Protein AF-A0A7X5X2M8-F1 (afdb_monomer_lite)

pLDDT: mean 87.36, std 6.89, range [58.88, 95.88]

Structure (mmCIF, N/CA/C/O backbone):
data_AF-A0A7X5X2M8-F1
#
_entry.id   AF-A0A7X5X2M8-F1
#
loop_
_atom_site.group_PDB
_atom_site.id
_atom_site.type_symbol
_atom_site.label_atom_id
_atom_site.label_alt_id
_atom_site.label_comp_id
_atom_site.label_asym_id
_atom_site.label_entity_id
_atom_site.label_seq_id
_atom_site.pdbx_PDB_ins_code
_atom_site.Cartn_x
_atom_site.Cartn_y
_atom_site.Cartn_z
_atom_site.occupancy
_atom_site.B_iso_or_equiv
_atom_site.auth_seq_id
_atom_site.auth_comp_id
_atom_site.auth_asym_id
_atom_site.auth_atom_id
_atom_site.pdbx_PDB_model_num
ATOM 1 N N . MET A 1 1 ? -6.379 -15.640 0.762 1.00 63.62 1 MET A N 1
ATOM 2 C CA . MET A 1 1 ? -5.333 -15.744 -0.294 1.00 63.62 1 MET A CA 1
ATOM 3 C C . MET A 1 1 ? -5.156 -14.402 -0.997 1.00 63.62 1 MET A C 1
ATOM 5 O O . MET A 1 1 ? -6.170 -13.789 -1.327 1.00 63.62 1 MET A O 1
ATOM 9 N N . PRO A 1 2 ? -3.911 -13.953 -1.252 1.00 82.12 2 PRO A N 1
ATOM 10 C CA . PRO A 1 2 ? -3.644 -12.681 -1.926 1.00 82.12 2 PRO A CA 1
ATOM 11 C C . PRO A 1 2 ? -4.152 -12.677 -3.376 1.00 82.12 2 PRO A C 1
ATOM 13 O O . PRO A 1 2 ? -3.917 -13.623 -4.124 1.00 82.12 2 PRO A O 1
ATOM 16 N N . ASP A 1 3 ? -4.823 -11.601 -3.786 1.00 85.19 3 ASP A N 1
ATOM 17 C CA . ASP A 1 3 ? -5.524 -11.492 -5.078 1.00 85.19 3 ASP A CA 1
ATOM 18 C C . ASP A 1 3 ? -4.953 -10.400 -6.007 1.00 85.19 3 ASP A C 1
ATOM 20 O O . ASP A 1 3 ? -5.580 -10.004 -6.992 1.00 85.19 3 ASP A O 1
ATOM 24 N N . GLY A 1 4 ? -3.763 -9.890 -5.682 1.00 87.12 4 GLY A N 1
ATOM 25 C CA . GLY A 1 4 ? -3.064 -8.863 -6.458 1.00 87.12 4 GLY A CA 1
ATOM 26 C C . GLY A 1 4 ? -3.522 -7.432 -6.176 1.00 87.12 4 GLY A C 1
ATOM 27 O O . GLY A 1 4 ? -2.990 -6.494 -6.776 1.00 87.12 4 GLY A O 1
ATOM 28 N N . ARG A 1 5 ? -4.480 -7.231 -5.263 1.00 91.38 5 ARG A N 1
ATOM 29 C CA . ARG A 1 5 ? -4.843 -5.904 -4.754 1.00 91.38 5 ARG A CA 1
ATOM 30 C C . ARG A 1 5 ? -3.931 -5.484 -3.603 1.00 91.38 5 ARG A C 1
ATOM 32 O O . ARG A 1 5 ? -3.370 -6.310 -2.891 1.00 91.38 5 ARG A O 1
ATOM 39 N N . ILE A 1 6 ? -3.799 -4.175 -3.427 1.00 92.69 6 ILE A N 1
ATOM 40 C CA . ILE A 1 6 ? -3.025 -3.537 -2.361 1.00 92.69 6 ILE A CA 1
ATOM 41 C C . ILE A 1 6 ? -3.950 -2.801 -1.401 1.00 92.69 6 ILE A C 1
ATOM 43 O O . ILE A 1 6 ? -5.094 -2.489 -1.742 1.00 92.69 6 ILE A O 1
ATOM 47 N N . VAL A 1 7 ? -3.428 -2.486 -0.219 1.00 94.69 7 VAL A N 1
ATOM 48 C CA . VAL A 1 7 ? -4.128 -1.658 0.762 1.00 94.69 7 VAL A CA 1
ATOM 49 C C . VAL A 1 7 ? -3.742 -0.191 0.576 1.00 94.69 7 VAL A C 1
ATOM 51 O O . VAL A 1 7 ? -2.563 0.161 0.560 1.00 94.69 7 VAL A O 1
ATOM 54 N N . VAL A 1 8 ? -4.756 0.658 0.448 1.00 95.69 8 VAL A N 1
ATOM 55 C CA . VAL A 1 8 ? -4.672 2.121 0.466 1.00 95.69 8 VAL A CA 1
ATOM 56 C C . VAL A 1 8 ? -5.424 2.614 1.694 1.00 95.69 8 VAL A C 1
ATOM 58 O O . VAL A 1 8 ? -6.520 2.140 1.987 1.00 95.69 8 VAL A O 1
ATOM 61 N N . LEU A 1 9 ? -4.836 3.559 2.416 1.00 95.69 9 LEU A N 1
ATOM 62 C CA . LEU A 1 9 ? -5.498 4.224 3.527 1.00 95.69 9 LEU A CA 1
ATOM 63 C C . LEU A 1 9 ? -6.304 5.399 2.995 1.00 95.69 9 LEU A C 1
ATOM 65 O O . LEU A 1 9 ? -5.853 6.107 2.092 1.00 95.69 9 LEU A O 1
ATOM 69 N N . ALA A 1 10 ? -7.484 5.591 3.565 1.00 95.12 10 ALA A N 1
ATOM 70 C CA . ALA A 1 10 ? -8.288 6.773 3.352 1.00 95.12 10 ALA A CA 1
ATOM 71 C C . ALA A 1 10 ? -8.633 7.421 4.690 1.00 95.12 10 ALA A C 1
ATOM 73 O O . ALA A 1 10 ? -8.769 6.750 5.720 1.00 95.12 10 ALA A O 1
ATOM 74 N N . ASP A 1 11 ? -8.789 8.738 4.675 1.00 92.25 11 ASP A N 1
ATOM 75 C CA . ASP A 1 11 ? -9.379 9.428 5.809 1.00 92.25 11 ASP A CA 1
ATOM 76 C C . ASP A 1 11 ? -10.835 8.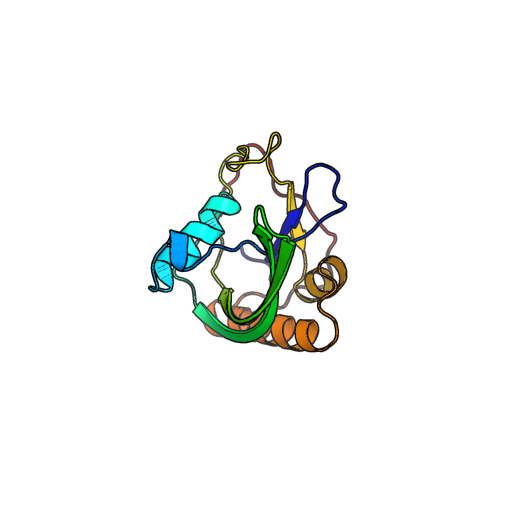969 6.010 1.00 92.25 11 ASP A C 1
ATOM 78 O O . ASP A 1 11 ? -11.445 8.316 5.157 1.00 92.25 11 ASP A O 1
ATOM 82 N N . ALA A 1 12 ? -11.415 9.300 7.159 1.00 88.00 12 ALA A N 1
ATOM 83 C CA . ALA A 1 12 ? -12.760 8.842 7.481 1.00 88.00 12 ALA A CA 1
ATOM 84 C C . ALA A 1 12 ? -13.828 9.372 6.508 1.00 88.00 12 ALA A C 1
ATOM 86 O O . ALA A 1 12 ? -14.843 8.708 6.298 1.00 88.00 12 ALA A O 1
ATOM 87 N N . THR A 1 13 ? -13.586 10.525 5.870 1.00 89.06 13 THR A N 1
ATOM 88 C CA . THR A 1 13 ? -14.491 11.078 4.853 1.00 89.06 13 THR A CA 1
ATOM 89 C C . THR A 1 13 ? -14.320 10.420 3.482 1.00 89.06 13 THR A C 1
ATOM 91 O O . THR A 1 13 ? -15.214 10.516 2.645 1.00 89.06 13 THR A O 1
ATOM 94 N N . GLY A 1 14 ? -13.211 9.709 3.246 1.00 87.81 14 GLY A N 1
ATOM 95 C CA . GLY A 1 14 ? -12.881 9.124 1.948 1.00 87.81 14 GLY A CA 1
ATOM 96 C C . GLY A 1 14 ? -12.508 10.164 0.890 1.00 87.81 14 GLY A C 1
ATOM 97 O O . GLY A 1 14 ? -12.735 9.925 -0.294 1.00 87.81 14 GLY A O 1
ATOM 98 N N . THR A 1 15 ? -11.986 11.319 1.300 1.00 90.06 15 THR A N 1
ATOM 99 C CA . THR A 1 15 ? -11.557 12.400 0.400 1.00 90.06 15 THR A CA 1
ATOM 100 C C . THR A 1 15 ? -10.047 12.442 0.215 1.00 90.06 15 THR A C 1
ATOM 102 O O . THR A 1 15 ? -9.570 12.925 -0.811 1.00 90.06 15 THR A O 1
ATOM 105 N N . GLN A 1 16 ? -9.290 11.916 1.177 1.00 92.62 16 GLN A N 1
ATOM 106 C CA . GLN A 1 16 ? -7.835 11.863 1.127 1.00 92.62 16 GLN A CA 1
ATOM 107 C C . GLN A 1 16 ? -7.360 10.418 1.154 1.00 92.62 16 GLN A C 1
ATOM 109 O O . GLN A 1 16 ? -7.868 9.610 1.928 1.00 92.62 16 GLN A O 1
ATOM 114 N N . PHE A 1 17 ? -6.358 10.113 0.327 1.00 94.50 17 PHE A N 1
ATOM 115 C CA . PHE A 1 17 ? -5.816 8.769 0.157 1.00 94.50 17 PHE A CA 1
ATOM 116 C C . PHE A 1 17 ? -4.295 8.780 0.268 1.00 94.50 17 PHE A C 1
ATOM 118 O O . PHE A 1 17 ? -3.635 9.693 -0.231 1.00 94.50 17 PHE A O 1
ATOM 125 N N . TRP A 1 18 ? -3.722 7.744 0.873 1.00 92.69 18 TRP A N 1
ATOM 126 C CA . TRP A 1 18 ? -2.276 7.525 0.883 1.00 92.69 18 TRP A CA 1
ATOM 127 C C . TRP A 1 18 ? -1.938 6.037 0.969 1.00 92.69 18 TRP A C 1
ATOM 129 O O . TRP A 1 18 ? -2.722 5.208 1.431 1.00 92.69 18 TRP A O 1
ATOM 139 N N . LEU A 1 19 ? -0.737 5.684 0.514 1.00 93.19 19 LEU A N 1
ATOM 140 C CA . LEU A 1 19 ? -0.162 4.380 0.831 1.00 93.19 19 LEU A CA 1
ATOM 141 C C . LEU A 1 19 ? 0.281 4.363 2.299 1.00 93.19 19 LEU A C 1
ATOM 143 O O . LEU A 1 19 ? 0.770 5.395 2.776 1.00 93.19 19 LEU A O 1
ATOM 147 N N . PRO A 1 20 ? 0.182 3.212 2.991 1.00 93.44 20 PRO A N 1
ATOM 148 C CA . PRO A 1 20 ? 0.824 3.034 4.285 1.00 93.44 20 PRO A CA 1
ATOM 149 C C . PRO A 1 20 ? 2.294 3.452 4.213 1.00 93.44 20 PRO A C 1
ATOM 151 O O . PRO A 1 20 ? 3.017 3.065 3.290 1.00 93.44 20 PRO A O 1
ATOM 154 N N . ARG A 1 21 ? 2.727 4.279 5.163 1.00 91.38 21 ARG A N 1
ATOM 155 C CA . ARG A 1 21 ? 4.075 4.846 5.183 1.00 91.38 21 ARG A CA 1
ATOM 156 C C . ARG A 1 21 ? 4.565 5.046 6.609 1.00 91.38 21 ARG A C 1
ATOM 158 O O . ARG A 1 21 ? 3.777 5.267 7.522 1.00 91.38 21 ARG A O 1
ATOM 165 N N . SER A 1 22 ? 5.879 5.061 6.771 1.00 88.88 22 SER A N 1
ATOM 166 C CA . SER A 1 22 ? 6.543 5.565 7.971 1.00 88.88 22 SER A CA 1
ATOM 167 C C . SER A 1 22 ? 7.760 6.397 7.581 1.00 88.88 22 SER A C 1
ATOM 169 O O . SER A 1 22 ? 8.239 6.325 6.444 1.00 88.88 22 SER A O 1
ATOM 171 N N . SER A 1 23 ? 8.243 7.213 8.516 1.00 84.44 23 SER A N 1
ATOM 172 C CA . SER A 1 23 ? 9.502 7.933 8.360 1.00 84.44 23 SER A CA 1
ATOM 173 C C . SER A 1 23 ? 10.656 7.105 8.909 1.00 84.44 23 SER A C 1
ATOM 175 O O . SER A 1 23 ? 10.560 6.544 9.998 1.00 84.44 23 SER A O 1
ATOM 177 N N . VAL A 1 24 ? 11.792 7.121 8.208 1.00 82.38 24 VAL A N 1
ATOM 178 C CA . VAL A 1 24 ? 13.064 6.592 8.733 1.00 82.38 24 VAL A CA 1
ATOM 179 C C . VAL A 1 24 ? 13.525 7.319 9.999 1.00 82.38 24 VAL A C 1
ATOM 181 O O . VAL A 1 24 ? 14.298 6.767 10.773 1.00 82.38 24 VAL A O 1
ATOM 184 N N . GLN A 1 25 ? 13.052 8.549 10.225 1.00 78.50 25 GLN A N 1
ATOM 185 C CA . GLN A 1 25 ? 13.329 9.299 11.453 1.00 78.50 25 GLN A CA 1
ATOM 186 C C . GLN A 1 25 ? 12.611 8.678 12.657 1.00 78.50 25 GLN A C 1
ATOM 188 O O . GLN A 1 25 ? 13.173 8.651 13.747 1.00 78.50 25 GLN A O 1
ATOM 193 N N . ASP A 1 26 ? 11.414 8.127 12.440 1.00 76.69 26 ASP A N 1
ATOM 194 C CA . ASP A 1 26 ? 10.590 7.536 13.497 1.00 76.69 26 ASP A CA 1
ATOM 195 C C . ASP A 1 26 ? 10.969 6.072 13.756 1.00 76.69 26 ASP A C 1
ATOM 197 O O . ASP A 1 26 ? 10.885 5.590 14.883 1.00 76.69 26 ASP A O 1
ATOM 201 N N . THR A 1 27 ? 11.372 5.345 12.706 1.00 75.50 27 THR A N 1
ATOM 202 C CA . THR A 1 27 ? 11.576 3.887 12.759 1.00 75.50 27 THR A CA 1
ATOM 203 C C . THR A 1 27 ? 13.034 3.442 12.677 1.00 75.50 27 THR A C 1
ATOM 205 O O . THR A 1 27 ? 13.303 2.251 12.794 1.00 75.50 27 THR A O 1
ATOM 208 N N . GLY A 1 28 ? 13.977 4.352 12.432 1.00 77.94 28 GLY A N 1
ATOM 209 C CA . GLY A 1 28 ? 15.335 3.996 12.016 1.00 77.94 28 GLY A CA 1
ATOM 210 C C . GLY A 1 28 ? 15.427 3.652 10.523 1.00 77.94 28 GLY A C 1
ATOM 211 O O . GLY A 1 28 ? 14.434 3.674 9.790 1.00 77.94 28 GLY A O 1
ATOM 212 N N . SER A 1 29 ? 16.645 3.368 10.052 1.00 76.38 29 SER A N 1
ATOM 213 C CA . SER A 1 29 ? 16.964 3.219 8.623 1.00 76.38 29 SER A CA 1
ATOM 214 C C . SER A 1 29 ? 16.865 1.792 8.080 1.00 76.38 29 SER A C 1
ATOM 216 O O . SER A 1 29 ? 17.018 1.599 6.872 1.00 76.38 29 SER A O 1
ATOM 218 N N . ASP A 1 30 ? 16.619 0.787 8.925 1.00 83.50 30 ASP A N 1
ATOM 219 C CA . ASP A 1 30 ? 16.486 -0.584 8.443 1.00 83.50 30 ASP A CA 1
ATOM 220 C C . ASP A 1 30 ? 15.111 -0.802 7.761 1.00 83.50 30 ASP A C 1
ATOM 222 O O . ASP A 1 30 ? 14.077 -0.350 8.269 1.00 83.50 30 ASP A O 1
ATOM 226 N N . PRO A 1 31 ? 15.053 -1.492 6.602 1.00 78.44 31 PRO A N 1
ATOM 227 C CA . PRO A 1 31 ? 13.802 -1.673 5.861 1.00 78.44 31 PRO A CA 1
ATOM 228 C C . PRO A 1 31 ? 12.702 -2.418 6.628 1.00 78.44 31 PRO A C 1
ATOM 230 O O . PRO A 1 31 ? 11.519 -2.205 6.355 1.00 78.44 31 PRO A O 1
ATOM 233 N N . ALA A 1 32 ? 13.065 -3.294 7.570 1.00 83.94 32 ALA A N 1
ATOM 234 C CA . ALA A 1 32 ? 12.096 -4.075 8.329 1.00 83.94 32 ALA A CA 1
ATOM 235 C C . ALA A 1 32 ? 11.349 -3.194 9.341 1.00 83.94 32 ALA A C 1
ATOM 237 O O . ALA A 1 32 ? 10.130 -3.315 9.469 1.00 83.94 32 ALA A O 1
ATOM 238 N N . SER A 1 33 ? 12.042 -2.269 10.003 1.00 86.62 33 SER A N 1
ATOM 239 C CA . SER A 1 33 ? 11.446 -1.297 10.922 1.00 86.62 33 SER A CA 1
ATOM 240 C C . SER A 1 33 ? 10.587 -0.272 10.188 1.00 86.62 33 SER A C 1
ATOM 242 O O . SER A 1 33 ? 9.483 0.029 10.642 1.00 86.62 33 SER A O 1
ATOM 244 N N . VAL A 1 34 ? 11.021 0.191 9.009 1.00 86.12 34 VAL A N 1
ATOM 245 C CA . VAL A 1 34 ? 10.193 1.048 8.142 1.00 86.12 34 VAL A CA 1
ATOM 246 C C . VAL A 1 34 ? 8.906 0.320 7.739 1.00 86.12 34 VAL A C 1
ATOM 248 O O . VAL A 1 34 ? 7.805 0.844 7.908 1.00 86.12 34 VAL A O 1
ATOM 251 N N . ASN A 1 35 ? 9.005 -0.930 7.278 1.00 89.12 35 ASN A N 1
ATOM 252 C CA . ASN A 1 35 ? 7.816 -1.715 6.947 1.00 89.12 35 ASN A CA 1
ATOM 253 C C . ASN A 1 35 ? 6.912 -1.951 8.161 1.00 89.12 35 ASN A C 1
ATOM 255 O O . ASN A 1 35 ? 5.692 -1.884 8.026 1.00 89.12 35 ASN A O 1
ATOM 259 N N . ARG A 1 36 ? 7.486 -2.191 9.345 1.00 89.50 36 ARG A N 1
ATOM 260 C CA . ARG A 1 36 ? 6.719 -2.344 10.586 1.00 89.50 36 ARG A CA 1
ATOM 261 C C . ARG A 1 36 ? 5.942 -1.074 10.912 1.00 89.50 36 ARG A C 1
ATOM 263 O O . ARG A 1 36 ? 4.758 -1.173 11.204 1.00 89.50 36 ARG A O 1
ATOM 270 N N . GLY A 1 37 ? 6.563 0.101 10.807 1.00 91.12 37 GLY A N 1
ATOM 271 C CA . GLY A 1 37 ? 5.881 1.378 11.031 1.00 91.12 37 GLY A CA 1
ATOM 272 C C . GLY A 1 37 ? 4.744 1.618 10.036 1.00 91.12 37 GLY A C 1
ATOM 273 O O . GLY A 1 37 ? 3.634 1.966 10.436 1.00 91.12 37 GLY A O 1
ATOM 274 N N . ALA A 1 38 ? 4.982 1.363 8.747 1.00 92.06 38 ALA A N 1
ATOM 275 C CA . ALA A 1 38 ? 3.945 1.471 7.722 1.00 92.06 38 ALA A CA 1
ATOM 276 C C . ALA A 1 38 ? 2.796 0.468 7.955 1.00 92.06 38 ALA A C 1
ATOM 278 O O . ALA A 1 38 ? 1.623 0.829 7.868 1.00 92.06 38 ALA A O 1
ATOM 279 N N . SER A 1 39 ? 3.124 -0.777 8.308 1.00 93.19 39 SER A N 1
ATOM 280 C CA . SER A 1 39 ? 2.145 -1.824 8.625 1.00 93.19 39 SER A CA 1
ATOM 281 C C . SER A 1 39 ? 1.348 -1.483 9.885 1.00 93.19 39 SER A C 1
ATOM 283 O O . SER A 1 39 ? 0.137 -1.673 9.909 1.00 93.19 39 SER A O 1
ATOM 285 N N . GLN A 1 40 ? 1.987 -0.892 10.898 1.00 92.44 40 GLN A N 1
ATOM 286 C CA . GLN A 1 40 ? 1.334 -0.426 12.121 1.00 92.44 40 GLN A CA 1
ATOM 287 C C . GLN A 1 40 ? 0.366 0.728 11.846 1.00 92.44 40 GLN A C 1
ATOM 289 O O . GLN A 1 40 ? -0.739 0.721 12.384 1.00 92.44 40 GLN A O 1
ATOM 294 N N . GLN A 1 41 ? 0.726 1.675 10.973 1.00 92.00 41 GLN A N 1
ATOM 295 C CA . GLN A 1 41 ? -0.191 2.733 10.533 1.00 92.00 41 GLN A CA 1
ATOM 296 C C . GLN A 1 41 ? -1.458 2.144 9.894 1.00 92.00 41 GLN A C 1
ATOM 298 O O . GLN A 1 41 ? -2.558 2.656 10.092 1.00 92.00 41 GLN A O 1
ATOM 303 N N . ALA A 1 42 ? -1.298 1.063 9.130 1.00 93.00 42 ALA A N 1
ATOM 304 C CA . ALA A 1 42 ? -2.399 0.366 8.483 1.00 93.00 42 ALA A CA 1
ATOM 305 C C . ALA A 1 42 ? -3.050 -0.722 9.350 1.00 93.00 42 ALA A C 1
ATOM 307 O O . ALA A 1 42 ? -4.042 -1.297 8.912 1.00 93.00 42 ALA A O 1
ATOM 308 N N . GLN A 1 43 ? -2.527 -1.009 10.549 1.00 94.50 43 GLN A N 1
ATOM 309 C CA . GLN A 1 43 ? -2.942 -2.141 11.392 1.00 94.50 43 GLN A CA 1
ATOM 310 C C . GLN A 1 43 ? -3.024 -3.445 10.587 1.00 94.50 43 GLN A C 1
ATOM 312 O O . GLN A 1 43 ? -4.053 -4.117 10.527 1.00 94.50 43 GLN A O 1
ATOM 317 N N . LEU A 1 44 ? -1.923 -3.768 9.918 1.00 95.25 44 LEU A N 1
ATOM 318 C CA . LEU A 1 44 ? -1.751 -4.993 9.149 1.00 95.25 44 LEU A CA 1
ATOM 319 C C . LEU A 1 44 ? -0.585 -5.785 9.724 1.00 95.25 44 LEU A C 1
ATOM 321 O O . LEU A 1 44 ? 0.438 -5.200 10.081 1.00 95.25 44 LEU A O 1
ATOM 325 N N . ASP A 1 45 ? -0.711 -7.107 9.715 1.00 94.75 45 ASP A N 1
ATOM 326 C CA . ASP A 1 45 ? 0.454 -7.978 9.806 1.00 94.75 45 ASP A CA 1
ATOM 327 C C . ASP A 1 45 ? 0.912 -8.320 8.393 1.00 94.75 45 ASP A C 1
ATOM 329 O O . ASP A 1 45 ? 0.101 -8.586 7.496 1.00 94.75 45 ASP A O 1
ATOM 333 N N . THR A 1 46 ? 2.224 -8.282 8.189 1.00 94.25 46 THR A N 1
ATOM 334 C CA . THR A 1 46 ? 2.837 -8.538 6.892 1.00 94.25 46 THR A CA 1
ATOM 335 C C . THR A 1 46 ? 4.005 -9.506 7.010 1.00 94.25 46 THR A C 1
ATOM 337 O O . THR A 1 46 ? 4.669 -9.589 8.045 1.00 94.25 46 THR A O 1
ATOM 340 N N . GLU A 1 47 ? 4.261 -10.246 5.934 1.00 91.94 47 GLU A N 1
ATOM 341 C CA . GLU A 1 47 ? 5.516 -10.979 5.768 1.00 91.94 47 GLU A CA 1
ATOM 342 C C . GLU A 1 47 ? 6.710 -10.018 5.608 1.00 91.94 47 GLU A C 1
ATOM 344 O O . GLU A 1 47 ? 6.569 -8.792 5.572 1.00 91.94 47 GLU A O 1
ATOM 349 N N . THR A 1 48 ? 7.920 -10.571 5.490 1.00 89.88 48 THR A N 1
ATOM 350 C CA . THR A 1 48 ? 9.121 -9.775 5.223 1.00 89.88 48 THR A CA 1
ATOM 351 C C . THR A 1 48 ? 8.961 -8.956 3.932 1.00 89.88 48 THR A C 1
ATOM 353 O O . THR A 1 48 ? 8.629 -9.518 2.885 1.00 89.88 48 THR A O 1
ATOM 356 N N . PRO A 1 49 ? 9.212 -7.633 3.973 1.00 90.88 49 PRO A N 1
ATOM 357 C CA . PRO A 1 49 ? 9.032 -6.776 2.813 1.00 90.88 49 PRO A CA 1
ATOM 358 C C . PRO A 1 49 ? 10.101 -7.023 1.748 1.00 90.88 49 PRO A C 1
ATOM 360 O O . PRO A 1 49 ? 11.279 -7.217 2.044 1.00 90.88 49 PRO A O 1
ATOM 363 N N . HIS A 1 50 ? 9.696 -6.903 0.489 1.00 89.94 50 HIS A N 1
ATOM 364 C CA . HIS A 1 50 ? 10.574 -6.818 -0.664 1.00 89.94 50 HIS A CA 1
ATOM 365 C C . HIS A 1 50 ? 10.716 -5.370 -1.140 1.00 89.94 50 HIS A C 1
ATOM 367 O O . HIS A 1 50 ? 9.749 -4.607 -1.197 1.00 89.94 50 HIS A O 1
ATOM 373 N N . TYR A 1 51 ? 11.933 -4.996 -1.521 1.00 88.69 51 TYR A N 1
ATOM 374 C CA . TYR A 1 51 ? 12.249 -3.667 -2.026 1.00 88.69 51 TYR A CA 1
ATOM 375 C C . TYR A 1 51 ? 11.890 -3.523 -3.512 1.00 88.69 51 TYR A C 1
ATOM 377 O O . TYR A 1 51 ? 12.328 -4.311 -4.343 1.00 88.69 51 TYR A O 1
ATOM 385 N N . LEU A 1 52 ? 11.122 -2.488 -3.862 1.00 86.75 52 LEU A N 1
ATOM 386 C CA . LEU A 1 52 ? 10.648 -2.229 -5.231 1.00 86.75 52 LEU A CA 1
ATOM 387 C C . LEU A 1 52 ? 11.355 -1.060 -5.934 1.00 86.75 52 LEU A C 1
ATOM 389 O O . LEU A 1 52 ? 11.059 -0.769 -7.098 1.00 86.75 52 LEU A O 1
ATOM 393 N N . GLY A 1 53 ? 12.233 -0.347 -5.230 1.00 86.50 53 GLY A N 1
ATOM 394 C CA . GLY A 1 53 ? 12.874 0.873 -5.718 1.00 86.50 53 GLY A CA 1
ATOM 395 C C . GLY A 1 53 ? 12.670 2.071 -4.792 1.00 86.50 53 GLY A C 1
ATOM 396 O O . GLY A 1 53 ? 11.957 1.997 -3.791 1.00 86.50 53 GLY A O 1
ATOM 397 N N . TYR A 1 54 ? 13.251 3.205 -5.170 1.00 87.00 54 TYR A N 1
ATOM 398 C CA . TYR A 1 54 ? 12.988 4.502 -4.551 1.00 87.00 54 TYR A CA 1
ATOM 399 C C . TYR A 1 54 ? 12.597 5.534 -5.611 1.00 87.00 54 TYR A C 1
ATOM 401 O O . TYR A 1 54 ? 12.876 5.364 -6.798 1.00 87.00 54 TYR A O 1
ATOM 409 N N . ALA A 1 55 ? 11.943 6.602 -5.169 1.00 83.75 55 ALA A N 1
ATOM 410 C CA . ALA A 1 55 ? 11.717 7.806 -5.956 1.00 83.75 55 ALA A CA 1
ATOM 411 C C . ALA A 1 55 ? 12.192 9.016 -5.155 1.00 83.75 55 ALA A C 1
ATOM 413 O O . ALA A 1 55 ? 12.009 9.053 -3.938 1.00 83.75 55 ALA A O 1
ATOM 414 N N . THR A 1 56 ? 12.791 9.996 -5.821 1.00 86.31 56 THR A N 1
ATOM 415 C CA . THR A 1 56 ? 13.126 11.275 -5.196 1.00 86.31 56 THR A CA 1
ATOM 416 C C . THR A 1 56 ? 12.003 12.278 -5.410 1.00 86.31 56 THR A C 1
ATOM 418 O O . THR A 1 56 ? 11.304 12.245 -6.422 1.00 86.31 56 THR A O 1
ATOM 421 N N . TYR A 1 57 ? 11.810 13.162 -4.440 1.00 84.88 57 TYR A N 1
ATOM 422 C CA . TYR A 1 57 ? 10.872 14.274 -4.534 1.00 84.88 57 TYR A CA 1
ATOM 423 C C . TYR A 1 57 ? 11.443 15.480 -3.796 1.00 84.88 57 TYR A C 1
ATOM 425 O O . TYR A 1 57 ? 12.289 15.333 -2.914 1.00 84.88 57 TYR A O 1
ATOM 433 N N . ILE A 1 58 ? 10.999 16.675 -4.174 1.00 88.69 58 ILE A N 1
ATOM 434 C CA . ILE A 1 58 ? 11.336 17.893 -3.444 1.00 88.69 58 ILE A CA 1
ATOM 435 C C . ILE A 1 58 ? 10.236 18.135 -2.420 1.00 88.69 58 ILE A C 1
ATOM 437 O O . ILE A 1 58 ? 9.063 18.221 -2.779 1.00 88.69 58 ILE A O 1
ATOM 441 N N . GLN A 1 59 ? 10.618 18.209 -1.151 1.00 86.88 59 GLN A N 1
ATOM 442 C CA . GLN A 1 59 ? 9.736 18.614 -0.071 1.00 86.88 59 GLN A CA 1
ATOM 443 C C . GLN A 1 59 ? 9.955 20.093 0.221 1.00 86.88 59 GLN A C 1
ATOM 445 O O . GLN A 1 59 ? 11.086 20.524 0.447 1.00 86.88 59 GLN A O 1
ATOM 450 N N . GLU A 1 60 ? 8.867 20.852 0.217 1.00 91.38 60 GLU A N 1
ATOM 451 C CA . GLU A 1 60 ? 8.841 22.216 0.728 1.00 91.38 60 GLU A CA 1
ATOM 452 C C . GLU A 1 60 ? 8.569 22.174 2.236 1.00 91.38 60 GLU A C 1
ATOM 454 O O . GLU A 1 60 ? 7.594 21.572 2.688 1.00 91.38 60 GLU A O 1
ATOM 459 N N . GLU A 1 61 ? 9.448 22.789 3.020 1.00 87.69 61 GLU A N 1
ATOM 460 C CA . GLU A 1 61 ? 9.279 22.988 4.456 1.00 87.69 61 GLU A CA 1
ATOM 461 C C . GLU A 1 61 ? 9.141 24.484 4.739 1.00 87.69 61 GLU A C 1
ATOM 463 O O . GLU A 1 61 ? 10.096 25.253 4.593 1.00 87.69 61 GLU A O 1
ATOM 468 N N . THR A 1 62 ? 7.947 24.894 5.163 1.00 90.31 62 THR A N 1
ATOM 469 C CA . THR A 1 62 ? 7.680 26.255 5.630 1.00 90.31 62 THR A CA 1
ATOM 470 C C . THR A 1 62 ? 7.934 26.333 7.132 1.00 90.31 62 THR A C 1
ATOM 472 O O . THR A 1 62 ? 7.191 25.768 7.933 1.00 90.31 62 THR A O 1
ATOM 475 N N . ASN A 1 63 ? 8.979 27.056 7.522 1.00 86.31 63 ASN A N 1
ATOM 476 C CA . ASN A 1 63 ? 9.306 27.316 8.916 1.00 86.31 63 ASN A CA 1
ATOM 477 C C . ASN A 1 63 ? 8.825 28.715 9.305 1.00 86.31 63 ASN A C 1
ATOM 479 O O . ASN A 1 63 ? 9.245 29.721 8.727 1.00 86.31 63 ASN A O 1
ATOM 483 N N . HIS A 1 64 ? 7.945 28.770 10.300 1.00 86.75 64 HIS A N 1
ATOM 484 C CA . HIS A 1 64 ? 7.500 30.019 10.902 1.00 86.75 64 HIS A CA 1
ATOM 485 C C . HIS A 1 64 ? 8.431 30.377 12.060 1.00 86.75 64 HIS A C 1
ATOM 487 O O . HIS A 1 64 ? 8.525 29.639 13.040 1.00 86.75 64 HIS A O 1
ATOM 493 N N . HIS A 1 65 ? 9.112 31.512 11.943 1.00 83.88 65 HIS A N 1
ATOM 494 C CA . HIS A 1 65 ? 9.957 32.078 12.988 1.00 83.88 65 HIS A CA 1
ATOM 495 C C . HIS A 1 65 ? 9.367 33.410 13.464 1.00 83.88 65 HIS A C 1
ATOM 497 O O . HIS A 1 65 ? 8.610 34.055 12.740 1.00 83.88 65 HIS A O 1
ATOM 503 N N . GLU A 1 66 ? 9.747 33.860 14.663 1.00 80.94 66 GLU A N 1
ATOM 504 C CA . GLU A 1 66 ? 9.292 35.152 15.206 1.00 80.94 66 GLU A CA 1
ATOM 505 C C . GLU A 1 66 ? 9.603 36.336 14.270 1.00 80.94 66 GLU A C 1
ATOM 507 O O . GLU A 1 66 ? 8.865 37.317 14.245 1.00 80.94 66 GLU A O 1
ATOM 512 N N . THR A 1 67 ? 10.665 36.236 13.463 1.00 85.38 67 THR A N 1
ATOM 513 C CA . THR A 1 67 ? 11.129 37.288 12.543 1.00 85.38 67 THR A CA 1
ATOM 514 C C . THR A 1 67 ? 10.651 37.129 11.095 1.00 85.38 67 THR A C 1
ATOM 516 O O . THR A 1 67 ? 11.001 37.957 10.255 1.00 85.38 67 THR A O 1
ATOM 519 N N . GLY A 1 68 ? 9.858 36.099 10.773 1.00 88.12 68 GLY A N 1
ATOM 520 C CA . GLY A 1 68 ? 9.323 35.898 9.424 1.00 88.12 68 GLY A CA 1
ATOM 521 C C . GLY A 1 68 ? 9.106 34.437 9.027 1.00 88.12 68 GLY A C 1
ATOM 522 O O . GLY A 1 68 ? 9.196 33.517 9.839 1.00 88.12 68 GLY A O 1
ATOM 523 N N . ILE A 1 69 ? 8.810 34.230 7.743 1.00 90.62 69 ILE A N 1
ATOM 524 C CA . ILE A 1 69 ? 8.586 32.909 7.143 1.00 90.62 69 ILE A CA 1
ATOM 525 C C . ILE A 1 69 ? 9.816 32.533 6.317 1.00 90.62 69 ILE A C 1
ATOM 527 O O . ILE A 1 69 ? 10.237 33.303 5.455 1.00 90.62 69 ILE A O 1
ATOM 531 N N . ASN A 1 70 ? 10.371 31.347 6.559 1.00 89.88 70 ASN A N 1
ATOM 532 C CA . ASN A 1 70 ? 11.445 30.776 5.754 1.00 89.88 70 ASN A CA 1
ATOM 533 C C . ASN A 1 70 ? 10.939 29.524 5.028 1.00 89.88 70 ASN A C 1
ATOM 535 O O . ASN A 1 70 ? 10.341 28.650 5.654 1.00 89.88 70 ASN A O 1
ATOM 539 N N . VAL A 1 71 ? 11.195 29.427 3.725 1.00 91.19 71 VAL A N 1
ATOM 540 C CA . VAL A 1 71 ? 10.829 28.267 2.906 1.00 91.19 71 VAL A CA 1
ATOM 541 C C . VAL A 1 71 ? 12.104 27.550 2.487 1.00 91.19 71 VAL A C 1
ATOM 543 O O . VAL A 1 71 ? 12.951 28.123 1.802 1.00 91.19 71 VAL A O 1
ATOM 546 N N . VAL A 1 72 ? 12.246 26.293 2.903 1.00 90.50 72 VAL A N 1
ATOM 547 C CA . VAL A 1 72 ? 13.400 25.449 2.579 1.00 90.50 72 VAL A CA 1
ATOM 548 C C . VAL A 1 72 ? 12.943 24.296 1.699 1.00 90.50 72 VAL A C 1
ATOM 550 O O . VAL A 1 72 ? 11.984 23.602 2.019 1.00 90.50 72 VAL A O 1
ATOM 553 N N . TYR A 1 73 ? 13.664 24.063 0.605 1.00 91.62 73 TYR A N 1
ATOM 554 C CA . TYR A 1 73 ? 13.434 22.920 -0.271 1.00 91.62 73 TYR A CA 1
ATOM 555 C C . TYR A 1 73 ? 14.452 21.826 0.036 1.00 91.62 73 TYR A C 1
ATOM 557 O O . TYR A 1 73 ? 15.662 22.062 -0.016 1.00 91.62 73 TYR A O 1
ATOM 565 N N . ARG A 1 74 ? 13.973 20.622 0.348 1.00 88.44 74 ARG A N 1
ATOM 566 C CA . ARG A 1 74 ? 14.818 19.448 0.594 1.00 88.44 74 ARG A CA 1
ATOM 567 C C . ARG A 1 74 ? 14.580 18.389 -0.464 1.00 88.44 74 ARG A C 1
ATOM 569 O O . ARG A 1 74 ? 13.441 18.072 -0.794 1.00 88.44 74 ARG A O 1
ATOM 576 N N . THR A 1 75 ? 15.662 17.794 -0.949 1.00 90.12 75 THR A N 1
ATOM 577 C CA . THR A 1 75 ? 15.574 16.570 -1.745 1.00 90.12 75 THR A CA 1
ATOM 578 C C . THR A 1 75 ? 15.357 15.392 -0.808 1.00 90.12 75 THR A C 1
ATOM 580 O O . THR A 1 75 ? 16.228 15.051 -0.009 1.00 90.12 75 THR A O 1
ATOM 583 N N . CYS A 1 76 ? 14.195 14.767 -0.923 1.00 86.81 76 CYS A N 1
ATOM 584 C CA . CYS A 1 76 ? 13.792 13.599 -0.159 1.00 86.81 76 CYS A CA 1
ATOM 585 C C . CYS A 1 76 ? 13.776 12.361 -1.058 1.00 86.81 76 CYS A C 1
ATOM 587 O O . CYS A 1 76 ? 13.662 12.459 -2.282 1.00 86.81 76 CYS A O 1
ATOM 589 N N . ALA A 1 77 ? 13.861 11.181 -0.446 1.00 86.75 77 ALA A N 1
ATOM 590 C CA . ALA A 1 77 ? 13.698 9.904 -1.127 1.00 86.75 77 ALA A CA 1
ATOM 591 C C . ALA A 1 77 ? 12.613 9.078 -0.430 1.00 86.75 77 ALA A C 1
ATOM 593 O O . ALA A 1 77 ? 12.632 8.912 0.787 1.00 86.75 77 ALA A O 1
ATOM 594 N N . ALA A 1 78 ? 11.680 8.543 -1.211 1.00 86.81 78 ALA A N 1
ATOM 595 C CA . ALA A 1 78 ? 10.659 7.613 -0.758 1.00 86.81 78 ALA A CA 1
ATOM 596 C C . ALA A 1 78 ? 10.999 6.206 -1.252 1.00 86.81 78 ALA A C 1
ATOM 598 O O . ALA A 1 78 ? 10.997 5.939 -2.458 1.00 86.81 78 ALA A O 1
ATOM 599 N N . VAL A 1 79 ? 11.262 5.297 -0.316 1.00 88.25 79 VAL A N 1
ATOM 600 C CA . VAL A 1 79 ? 11.454 3.875 -0.607 1.00 88.25 79 VAL A CA 1
ATOM 601 C C . VAL A 1 79 ? 10.098 3.203 -0.801 1.00 88.25 79 VAL A C 1
ATOM 603 O O . VAL A 1 79 ? 9.139 3.448 -0.072 1.00 88.25 79 VAL A O 1
ATOM 606 N N . SER A 1 80 ? 10.012 2.355 -1.818 1.00 89.00 80 SER A N 1
ATOM 607 C CA . SER A 1 80 ? 8.841 1.543 -2.118 1.00 89.00 80 SER A CA 1
ATOM 608 C C . SER A 1 80 ? 9.095 0.116 -1.665 1.00 89.00 80 SER A C 1
ATOM 610 O O . SER A 1 80 ? 10.024 -0.525 -2.150 1.00 89.00 80 SER A O 1
ATOM 612 N N . LEU A 1 81 ? 8.250 -0.379 -0.769 1.00 91.00 81 LEU A N 1
ATOM 613 C CA . LEU A 1 81 ? 8.259 -1.763 -0.310 1.00 91.00 81 LEU A CA 1
ATOM 614 C C . LEU A 1 81 ? 6.949 -2.447 -0.715 1.00 91.00 81 LEU A C 1
ATOM 616 O O . LEU A 1 81 ? 5.929 -1.780 -0.899 1.00 91.00 81 LEU A O 1
ATOM 620 N N . ALA A 1 82 ? 6.984 -3.769 -0.846 1.00 90.88 82 ALA A N 1
ATOM 621 C CA . ALA A 1 82 ? 5.799 -4.614 -0.940 1.00 90.88 82 ALA A CA 1
ATOM 622 C C . ALA A 1 82 ? 5.943 -5.817 -0.015 1.00 90.88 82 ALA A C 1
ATOM 624 O O . ALA A 1 82 ? 7.028 -6.373 0.108 1.00 90.88 82 ALA A O 1
ATOM 625 N N . ALA A 1 83 ? 4.846 -6.227 0.605 1.00 92.00 83 ALA A N 1
ATOM 626 C CA . ALA A 1 83 ? 4.787 -7.398 1.464 1.00 92.00 83 ALA A CA 1
ATOM 627 C C . ALA A 1 83 ? 3.414 -8.060 1.321 1.00 92.00 83 ALA A C 1
ATOM 629 O O . ALA A 1 83 ? 2.431 -7.390 0.985 1.00 92.00 83 ALA A O 1
ATOM 630 N N . ILE A 1 84 ? 3.345 -9.363 1.589 1.00 92.31 84 ILE A N 1
ATOM 631 C CA . ILE A 1 84 ? 2.072 -10.076 1.689 1.00 92.31 84 ILE A CA 1
ATOM 632 C C . ILE A 1 84 ? 1.421 -9.725 3.022 1.00 92.31 84 ILE A C 1
ATOM 634 O O . ILE A 1 84 ? 2.057 -9.822 4.068 1.00 92.31 84 ILE A O 1
ATOM 638 N N . VAL A 1 85 ? 0.153 -9.315 2.973 1.00 92.94 85 VAL A N 1
ATOM 639 C CA . VAL A 1 85 ? -0.673 -9.129 4.169 1.00 92.94 85 VAL A CA 1
ATOM 640 C C . VAL A 1 85 ? -1.145 -10.497 4.637 1.00 92.94 85 VAL A C 1
ATOM 642 O O . VAL A 1 85 ? -1.814 -11.206 3.885 1.00 92.94 85 VAL A O 1
ATOM 645 N N . THR A 1 86 ? -0.810 -10.853 5.870 1.00 93.00 86 THR A N 1
ATOM 646 C CA . THR A 1 86 ? -1.205 -12.124 6.495 1.00 93.00 86 THR A CA 1
ATOM 647 C C . THR A 1 86 ? -2.407 -11.953 7.413 1.00 93.00 86 THR A C 1
ATOM 649 O O . THR A 1 86 ? -3.180 -12.890 7.606 1.00 93.00 86 THR A O 1
ATOM 652 N N . ASN A 1 87 ? -2.601 -10.751 7.958 1.00 93.88 87 ASN A N 1
ATOM 653 C CA . ASN A 1 87 ? -3.708 -10.463 8.855 1.00 93.88 87 ASN A CA 1
ATOM 654 C C . ASN A 1 87 ? -4.097 -8.981 8.814 1.00 93.88 87 ASN A C 1
ATOM 656 O O . ASN A 1 87 ? -3.249 -8.102 8.642 1.00 93.88 87 ASN A O 1
ATOM 660 N N . VAL A 1 88 ? -5.383 -8.707 9.019 1.00 94.38 88 VAL A N 1
ATOM 661 C CA . VAL A 1 88 ? -5.919 -7.359 9.230 1.00 94.38 88 VAL A CA 1
ATOM 662 C C . VAL A 1 88 ? -6.274 -7.231 10.703 1.00 94.38 88 VAL A C 1
ATOM 664 O O . VAL A 1 88 ? -7.145 -7.943 11.195 1.00 94.38 88 VAL A O 1
ATOM 667 N N . GLN A 1 89 ? -5.617 -6.315 11.404 1.00 94.19 89 GLN A N 1
ATOM 668 C CA . GLN A 1 89 ? -5.873 -6.048 12.816 1.00 94.19 89 GLN A CA 1
ATOM 669 C C . GLN A 1 89 ? -7.071 -5.093 12.991 1.00 94.19 89 GLN A C 1
ATOM 671 O O . GLN A 1 89 ? -7.448 -4.372 12.051 1.00 94.19 89 GLN A O 1
ATOM 676 N N . PRO A 1 90 ? -7.684 -5.048 14.189 1.00 93.69 90 PRO A N 1
ATOM 677 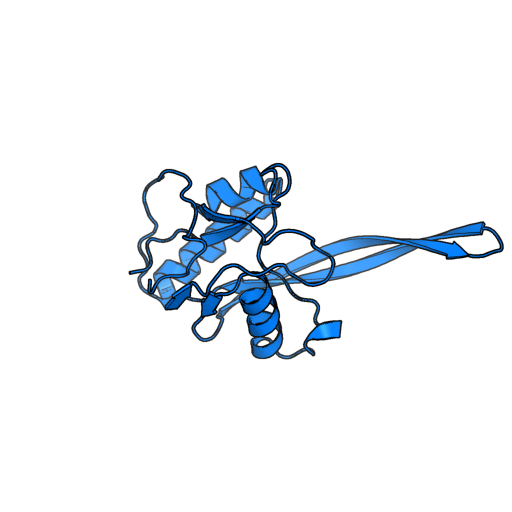C CA . PRO A 1 90 ? -8.742 -4.093 14.487 1.00 93.69 90 PRO A CA 1
ATOM 678 C C . PRO A 1 90 ? -8.333 -2.641 14.201 1.00 93.69 90 PRO A C 1
ATOM 680 O O . PRO A 1 90 ? -7.204 -2.221 14.457 1.00 93.69 90 PRO A O 1
ATOM 683 N N . SER A 1 91 ? -9.278 -1.877 13.657 1.00 90.75 91 SER A N 1
ATOM 684 C CA . SER A 1 91 ? -9.156 -0.460 13.341 1.00 90.75 91 SER A CA 1
ATOM 685 C C . SER A 1 91 ? -9.047 0.383 14.604 1.00 90.75 91 SER A C 1
ATOM 687 O O . SER A 1 91 ? -10.008 0.477 15.362 1.00 90.75 91 SER A O 1
ATOM 689 N N . THR A 1 92 ? -7.918 1.059 14.811 1.00 90.06 92 THR A N 1
ATOM 690 C CA . THR A 1 92 ? -7.753 2.044 15.892 1.00 90.06 92 THR A CA 1
ATOM 691 C C . THR A 1 92 ? -7.323 3.416 15.354 1.00 90.06 92 THR A C 1
ATOM 693 O O . THR A 1 92 ? -6.690 3.505 14.296 1.00 90.06 92 THR A O 1
ATOM 696 N N . PRO A 1 93 ? -7.690 4.527 16.016 1.00 86.56 93 PRO A N 1
ATOM 697 C CA . PRO A 1 93 ? -7.207 5.847 15.626 1.00 86.56 93 PRO A CA 1
ATOM 698 C C . PRO A 1 93 ? -5.678 5.924 15.686 1.00 86.56 93 PRO A C 1
ATOM 700 O O . PRO A 1 93 ? -5.065 5.538 16.680 1.00 86.56 93 PRO A O 1
ATOM 703 N N . SER A 1 94 ? -5.058 6.438 14.623 1.00 77.56 94 SER A N 1
ATOM 704 C CA . SER A 1 94 ? -3.622 6.742 14.633 1.00 77.56 94 SER A CA 1
ATOM 705 C C . SER A 1 94 ? -3.337 8.005 15.459 1.00 77.56 94 SER A C 1
ATOM 707 O O . SER A 1 94 ? -4.205 8.879 15.543 1.00 77.56 94 SER A O 1
ATOM 709 N N . PRO A 1 95 ? -2.129 8.159 16.039 1.00 75.38 95 PRO A N 1
ATOM 710 C CA . PRO A 1 95 ? -1.738 9.388 16.728 1.00 75.38 95 PRO A CA 1
ATOM 711 C C . PRO A 1 95 ? -2.004 10.630 15.868 1.00 75.38 95 PRO A C 1
ATOM 713 O O . PRO A 1 95 ? -1.671 10.654 14.686 1.00 75.38 95 PRO A O 1
ATOM 716 N N . GLY A 1 96 ? -2.635 11.653 16.450 1.00 77.88 96 GLY A N 1
ATOM 717 C CA . GL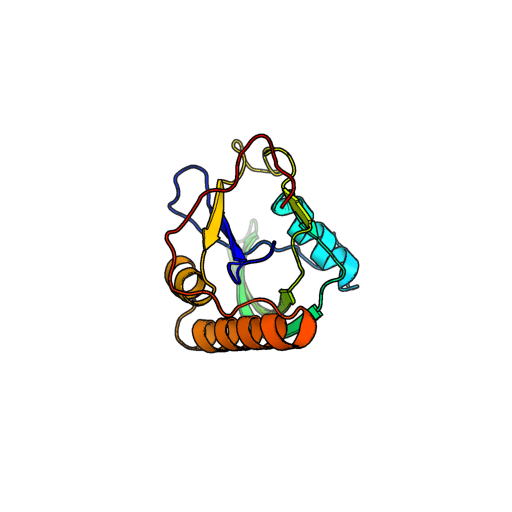Y A 1 96 ? -3.019 12.877 15.733 1.00 77.88 96 GLY A CA 1
ATOM 718 C C . GLY A 1 96 ? -4.335 12.791 14.946 1.00 77.88 96 GLY A C 1
ATOM 719 O O . GLY A 1 96 ? -4.821 13.817 14.477 1.00 77.88 96 GLY A O 1
ATOM 720 N N . HIS A 1 97 ? -4.965 11.615 14.857 1.00 78.44 97 HIS A N 1
ATOM 721 C CA . HIS A 1 97 ? -6.253 11.424 14.191 1.00 78.44 97 HIS A CA 1
ATOM 722 C C . HIS A 1 97 ? -7.346 11.054 15.196 1.00 78.44 97 HIS A C 1
ATOM 724 O O . HIS A 1 97 ? -7.168 10.201 16.060 1.00 78.44 97 HIS A O 1
ATOM 730 N N . ARG A 1 98 ? -8.517 11.694 15.074 1.00 83.38 98 ARG A N 1
ATOM 731 C CA . ARG A 1 98 ? -9.685 11.395 15.927 1.00 83.38 98 ARG A CA 1
ATOM 732 C C . ARG A 1 98 ? -10.398 10.103 15.534 1.00 83.38 98 ARG A C 1
ATOM 734 O O . ARG A 1 98 ? -11.103 9.525 16.351 1.00 83.38 98 ARG A O 1
ATOM 741 N N . GLN A 1 99 ? -10.257 9.692 14.279 1.00 86.88 99 GLN A N 1
ATOM 742 C CA . GLN A 1 99 ? -10.916 8.522 13.712 1.00 86.88 99 GLN A CA 1
ATOM 743 C C . GLN A 1 99 ? -9.862 7.612 13.085 1.00 86.88 99 GLN A C 1
ATOM 745 O O . GLN A 1 99 ? -8.830 8.090 12.607 1.00 86.88 99 GLN A O 1
ATOM 750 N N . ALA A 1 100 ? -10.117 6.305 13.124 1.00 90.00 100 ALA A N 1
ATOM 751 C CA . ALA A 1 100 ? -9.293 5.332 12.424 1.00 90.00 100 ALA A CA 1
ATOM 752 C C . ALA A 1 100 ? -9.349 5.582 10.915 1.00 90.00 100 ALA A C 1
ATOM 754 O O . ALA A 1 100 ? -10.353 6.062 10.382 1.00 90.00 100 ALA A O 1
ATOM 755 N N . PHE A 1 101 ? -8.262 5.247 10.231 1.00 91.81 101 PHE A N 1
ATOM 756 C CA . PHE A 1 101 ? -8.250 5.280 8.780 1.00 91.81 101 PHE A CA 1
ATOM 757 C C . PHE A 1 101 ? -9.091 4.151 8.214 1.00 91.81 101 PHE A C 1
ATOM 759 O O . PHE A 1 101 ? -9.053 3.018 8.694 1.00 91.81 101 PHE A O 1
ATOM 766 N N . ARG A 1 102 ? -9.800 4.464 7.138 1.00 94.56 102 ARG A N 1
ATOM 767 C CA . ARG A 1 102 ? -10.450 3.461 6.307 1.00 94.56 102 ARG A CA 1
ATOM 768 C C . ARG A 1 102 ? -9.378 2.727 5.513 1.00 94.56 102 ARG A C 1
ATOM 770 O O . ARG A 1 102 ? -8.411 3.337 5.053 1.00 94.56 102 ARG A O 1
ATOM 777 N N . ARG A 1 103 ? -9.535 1.416 5.342 1.00 95.88 103 ARG A N 1
ATOM 778 C CA . ARG A 1 103 ? -8.559 0.564 4.647 1.00 95.88 103 ARG A CA 1
ATOM 779 C C . ARG A 1 103 ? -9.184 -0.002 3.392 1.00 95.88 103 ARG A C 1
ATOM 781 O O . ARG A 1 103 ? -10.036 -0.878 3.460 1.00 95.88 103 ARG A O 1
ATOM 788 N N . LEU A 1 104 ? -8.759 0.498 2.244 1.00 95.25 104 LEU A N 1
ATOM 789 C CA . LEU A 1 104 ? -9.322 0.140 0.952 1.00 95.25 104 LEU A CA 1
ATOM 790 C C . LEU A 1 104 ? -8.429 -0.873 0.251 1.00 95.25 104 LEU A C 1
ATOM 792 O O . LEU A 1 104 ? -7.240 -0.635 0.051 1.00 95.25 104 LEU A O 1
ATOM 796 N N . ARG A 1 105 ? -9.017 -1.986 -0.173 1.00 93.25 105 ARG A N 1
ATOM 797 C CA . ARG A 1 105 ? -8.376 -2.982 -1.021 1.00 93.25 105 ARG A CA 1
ATOM 798 C C . ARG A 1 105 ? -8.649 -2.644 -2.482 1.00 93.25 105 ARG A C 1
ATOM 800 O O . ARG A 1 105 ? -9.783 -2.726 -2.955 1.00 93.25 105 ARG A O 1
ATOM 807 N N . VAL A 1 106 ? -7.599 -2.267 -3.207 1.00 92.44 106 VAL A N 1
ATOM 808 C CA . VAL A 1 106 ? -7.689 -1.733 -4.575 1.00 92.44 106 VAL A CA 1
ATOM 809 C C . VAL A 1 106 ? -6.630 -2.335 -5.487 1.00 92.44 106 VAL A C 1
ATOM 811 O O . VAL A 1 106 ? -5.564 -2.742 -5.037 1.00 92.44 106 VAL A O 1
ATOM 814 N N . THR A 1 107 ? -6.874 -2.370 -6.797 1.00 90.75 107 THR A N 1
ATOM 815 C CA . THR A 1 107 ? -5.813 -2.758 -7.739 1.00 90.75 107 THR A CA 1
ATOM 816 C C . THR A 1 107 ? -4.704 -1.695 -7.765 1.00 90.75 107 THR A C 1
ATOM 818 O O . THR A 1 107 ? -5.004 -0.502 -7.630 1.00 90.75 107 THR A O 1
ATOM 821 N N . PRO A 1 108 ? -3.429 -2.066 -7.998 1.00 90.12 108 PRO A N 1
ATOM 822 C CA . PRO A 1 108 ? -2.328 -1.104 -8.080 1.00 90.12 108 PRO A CA 1
ATOM 823 C C . PRO A 1 108 ? -2.573 0.029 -9.081 1.00 90.12 108 PRO A C 1
ATOM 825 O O . PRO A 1 108 ? -2.275 1.182 -8.793 1.00 90.12 108 PRO A O 1
ATOM 828 N N . HIS A 1 109 ? -3.189 -0.261 -10.230 1.00 88.50 109 HIS A N 1
ATOM 829 C CA . HIS A 1 109 ? -3.548 0.770 -11.207 1.00 88.50 109 HIS A CA 1
ATOM 830 C C . HIS A 1 109 ? -4.616 1.741 -10.698 1.00 88.50 109 HIS A C 1
ATOM 832 O O . HIS A 1 109 ? -4.527 2.937 -10.964 1.00 88.50 109 HIS A O 1
ATOM 838 N N . ARG A 1 110 ? -5.606 1.262 -9.937 1.00 90.62 110 ARG A N 1
ATOM 839 C CA . ARG A 1 110 ? -6.625 2.140 -9.352 1.00 90.62 110 ARG A CA 1
ATOM 840 C C . ARG A 1 110 ? -6.061 2.982 -8.211 1.00 90.62 110 ARG A C 1
ATOM 842 O O . ARG A 1 110 ? -6.460 4.133 -8.068 1.00 90.62 110 ARG A O 1
ATOM 849 N N . ALA A 1 111 ? -5.088 2.455 -7.467 1.00 92.25 111 ALA A N 1
ATOM 850 C CA . ALA A 1 111 ? -4.355 3.234 -6.475 1.00 92.25 111 ALA A CA 1
ATOM 851 C C . ALA A 1 111 ? -3.633 4.433 -7.106 1.00 92.25 111 ALA A C 1
ATOM 853 O O . ALA A 1 111 ? -3.690 5.519 -6.547 1.00 92.25 111 ALA A O 1
ATOM 854 N N . VAL A 1 112 ? -3.024 4.280 -8.290 1.00 92.06 112 VAL A N 1
ATOM 855 C CA . VAL A 1 112 ? -2.382 5.405 -9.004 1.00 92.06 112 VAL A CA 1
ATOM 856 C C . VAL A 1 112 ? -3.357 6.557 -9.238 1.00 92.06 112 VAL A C 1
ATOM 858 O O . VAL A 1 112 ? -2.989 7.709 -9.016 1.00 92.06 112 VAL A O 1
ATOM 861 N N . ALA A 1 113 ? -4.593 6.244 -9.639 1.00 91.31 113 ALA A N 1
ATOM 862 C CA . ALA A 1 113 ? -5.639 7.239 -9.856 1.00 91.31 113 ALA A CA 1
ATOM 863 C C . ALA A 1 113 ? -6.104 7.890 -8.542 1.00 91.31 113 ALA A C 1
ATOM 865 O O . ALA A 1 113 ? -6.169 9.112 -8.469 1.00 91.31 113 ALA A O 1
ATOM 866 N N . LEU A 1 114 ? -6.373 7.094 -7.498 1.00 92.44 114 LEU A N 1
ATOM 867 C CA . LEU A 1 114 ? -6.799 7.603 -6.183 1.00 92.44 114 LEU A CA 1
ATOM 868 C C . LEU A 1 114 ? -5.754 8.515 -5.532 1.00 92.44 114 LEU A C 1
ATOM 870 O O . LEU A 1 114 ? -6.098 9.478 -4.858 1.00 92.44 114 LEU A O 1
ATOM 874 N N . LEU A 1 115 ? -4.478 8.197 -5.736 1.00 91.88 115 LEU A N 1
ATOM 875 C CA . LEU A 1 115 ? -3.345 8.893 -5.136 1.00 91.88 115 LEU A CA 1
ATOM 876 C C . LEU A 1 115 ? -2.817 10.046 -6.005 1.00 91.88 115 LEU A C 1
ATOM 878 O O . LEU A 1 115 ? -1.873 10.719 -5.601 1.00 91.88 115 LEU A O 1
ATOM 882 N N . GLY A 1 116 ? -3.360 10.243 -7.212 1.00 91.31 116 GLY A N 1
ATOM 883 C CA . GLY A 1 116 ? -2.916 11.298 -8.127 1.00 91.31 116 GLY A CA 1
ATOM 884 C C . GLY A 1 116 ? -1.447 11.186 -8.561 1.00 91.31 116 GLY A C 1
ATOM 885 O O . GLY A 1 116 ? -0.806 12.201 -8.809 1.00 91.31 116 GLY A O 1
ATOM 886 N N . LEU A 1 117 ? -0.886 9.972 -8.656 1.00 85.69 117 LEU A N 1
ATOM 887 C CA . LEU A 1 117 ? 0.566 9.768 -8.854 1.00 85.69 117 LEU A CA 1
ATOM 888 C C . LEU A 1 117 ? 1.059 9.983 -10.300 1.00 85.69 117 LEU A C 1
ATOM 890 O O . LEU A 1 117 ? 2.262 9.904 -10.560 1.00 85.69 117 LEU A O 1
ATOM 894 N N . GLY A 1 118 ? 0.151 10.207 -11.252 1.00 86.94 118 GLY A N 1
ATOM 895 C CA . GLY A 1 118 ? 0.485 10.445 -12.659 1.00 86.94 118 GLY A CA 1
ATOM 896 C C . GLY A 1 118 ? 1.239 9.286 -13.345 1.00 86.94 118 GLY A C 1
ATOM 897 O O . GLY A 1 118 ? 1.211 8.146 -12.868 1.00 86.94 118 GLY A O 1
ATOM 898 N N . PRO A 1 119 ? 1.931 9.553 -14.473 1.00 85.56 119 PRO A N 1
ATOM 899 C CA . PRO A 1 119 ? 2.622 8.528 -15.265 1.00 85.56 119 PRO A CA 1
ATOM 900 C C . PRO A 1 119 ? 3.657 7.714 -14.478 1.00 85.56 119 PRO A C 1
ATOM 902 O O . PRO A 1 119 ? 3.667 6.487 -14.560 1.00 85.56 119 PRO A O 1
ATOM 905 N N . ALA A 1 120 ? 4.469 8.368 -13.640 1.00 81.31 120 ALA A N 1
ATOM 906 C CA . ALA A 1 120 ? 5.462 7.689 -12.803 1.00 81.31 120 ALA A CA 1
ATOM 907 C C . ALA A 1 120 ? 4.818 6.716 -11.793 1.00 81.31 120 ALA A C 1
ATOM 909 O O . ALA A 1 120 ? 5.398 5.682 -11.445 1.00 81.31 120 ALA A O 1
ATOM 910 N N . GLY A 1 121 ? 3.589 7.011 -11.353 1.00 85.44 121 GLY A N 1
ATOM 911 C CA . GLY A 1 121 ? 2.783 6.107 -10.542 1.00 85.44 121 GLY A CA 1
ATOM 912 C C . GLY A 1 121 ? 2.440 4.801 -11.259 1.00 85.44 121 GLY A C 1
ATOM 913 O O . GLY A 1 121 ? 2.503 3.737 -10.641 1.00 85.44 121 GLY A O 1
ATOM 914 N N . HIS A 1 122 ? 2.135 4.848 -12.560 1.00 88.00 122 HIS A N 1
ATOM 915 C CA . HIS A 1 122 ? 1.815 3.649 -13.343 1.00 88.00 122 HIS A CA 1
ATOM 916 C C . HIS A 1 122 ? 3.006 2.693 -13.451 1.00 88.00 122 HIS A C 1
ATOM 918 O O . HIS A 1 122 ? 2.827 1.485 -13.282 1.00 88.00 122 HIS A O 1
ATOM 924 N N . ASP A 1 123 ? 4.218 3.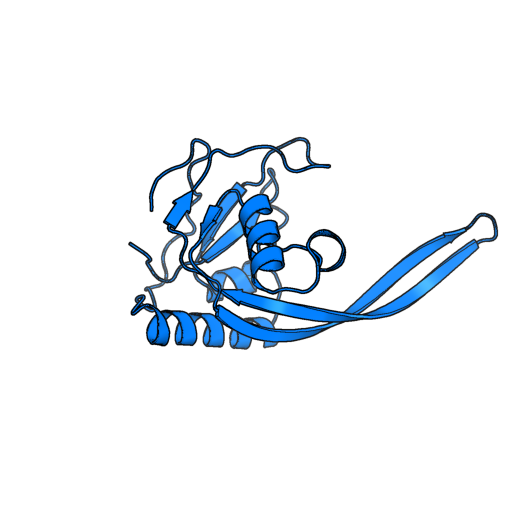217 -13.634 1.00 86.06 123 ASP A N 1
ATOM 925 C CA . ASP A 1 123 ? 5.432 2.396 -13.644 1.00 86.06 123 ASP A CA 1
ATOM 926 C C . ASP A 1 123 ? 5.692 1.746 -12.283 1.00 86.06 123 ASP A C 1
ATOM 928 O O . ASP A 1 123 ? 6.043 0.566 -12.206 1.00 86.06 123 ASP A O 1
ATOM 932 N N . ARG A 1 124 ? 5.471 2.488 -11.190 1.00 85.81 124 ARG A N 1
ATOM 933 C CA . ARG A 1 124 ? 5.567 1.942 -9.829 1.00 85.81 124 ARG A CA 1
ATOM 934 C C . ARG A 1 124 ? 4.543 0.829 -9.598 1.00 85.81 124 ARG A C 1
ATOM 936 O O . ARG A 1 124 ? 4.907 -0.224 -9.080 1.00 85.81 124 ARG A O 1
ATOM 943 N N . ALA A 1 125 ? 3.294 1.028 -10.017 1.00 87.88 125 ALA A N 1
ATOM 944 C CA . ALA A 1 125 ? 2.245 0.014 -9.928 1.00 87.88 125 ALA A CA 1
ATOM 945 C C . ALA A 1 125 ? 2.585 -1.240 -10.749 1.00 87.88 125 ALA A C 1
ATOM 947 O O . ALA A 1 125 ? 2.398 -2.358 -10.274 1.00 87.88 125 ALA A O 1
ATOM 948 N N . ARG A 1 126 ? 3.150 -1.066 -11.951 1.00 87.38 126 ARG A N 1
ATOM 949 C CA . ARG A 1 126 ? 3.606 -2.175 -12.795 1.00 87.38 126 ARG A CA 1
ATOM 950 C C . ARG A 1 126 ? 4.720 -2.977 -12.125 1.00 87.38 126 ARG A C 1
ATOM 952 O O . ARG A 1 126 ? 4.629 -4.199 -12.080 1.00 87.38 126 ARG A O 1
ATOM 959 N N . ARG A 1 127 ? 5.742 -2.311 -11.573 1.00 86.25 127 ARG A N 1
ATOM 960 C CA . ARG A 1 127 ? 6.825 -2.987 -10.832 1.00 86.25 127 ARG A CA 1
ATOM 961 C C . ARG A 1 127 ? 6.295 -3.765 -9.630 1.00 86.25 127 ARG A C 1
ATOM 963 O O . ARG A 1 127 ? 6.728 -4.891 -9.416 1.00 86.25 127 ARG A O 1
ATOM 970 N N . ALA A 1 128 ? 5.334 -3.202 -8.896 1.00 86.69 128 ALA A N 1
ATOM 971 C CA . ALA A 1 128 ? 4.695 -3.887 -7.774 1.00 86.69 128 ALA A CA 1
ATOM 972 C C . ALA A 1 128 ? 3.953 -5.159 -8.217 1.00 86.69 128 ALA A C 1
ATOM 974 O O . ALA A 1 128 ? 4.120 -6.203 -7.595 1.00 86.69 128 ALA A O 1
ATOM 975 N N . LEU A 1 129 ? 3.192 -5.100 -9.317 1.00 88.69 129 LEU A N 1
ATOM 976 C CA . LEU A 1 129 ? 2.501 -6.268 -9.878 1.00 88.69 129 LEU A CA 1
ATOM 977 C C . LEU A 1 129 ? 3.476 -7.354 -10.349 1.00 88.69 129 LEU A C 1
ATOM 979 O O . LEU A 1 129 ? 3.261 -8.529 -10.065 1.00 88.69 129 LEU A O 1
ATOM 983 N N . ILE A 1 130 ? 4.557 -6.967 -11.037 1.00 88.12 130 ILE A N 1
ATOM 984 C CA . ILE A 1 130 ? 5.593 -7.908 -11.485 1.00 88.12 130 ILE A CA 1
ATOM 985 C C . ILE A 1 130 ? 6.247 -8.584 -10.280 1.00 88.12 130 ILE A C 1
ATOM 987 O O . ILE A 1 130 ? 6.345 -9.807 -10.256 1.00 88.12 130 ILE A O 1
ATOM 991 N N . ALA A 1 131 ? 6.660 -7.811 -9.273 1.00 86.56 131 ALA A N 1
ATOM 992 C CA . ALA A 1 131 ? 7.253 -8.363 -8.060 1.00 86.56 131 ALA A CA 1
ATOM 993 C C . ALA A 1 131 ? 6.280 -9.310 -7.347 1.00 86.56 131 ALA A C 1
ATOM 995 O O . ALA A 1 131 ? 6.676 -10.403 -6.956 1.00 86.56 131 ALA A O 1
ATOM 996 N N . ALA A 1 132 ? 4.999 -8.941 -7.253 1.00 87.75 132 ALA A N 1
ATOM 997 C CA . ALA A 1 132 ? 4.002 -9.773 -6.597 1.00 87.75 132 ALA A CA 1
ATOM 998 C C . ALA A 1 132 ? 3.812 -11.133 -7.281 1.00 87.75 132 ALA A C 1
ATOM 1000 O O . ALA A 1 132 ? 3.734 -12.167 -6.617 1.00 87.75 132 ALA A O 1
ATOM 1001 N N . HIS A 1 133 ? 3.795 -11.130 -8.612 1.00 89.31 133 HIS A N 1
ATOM 1002 C CA . HIS A 1 133 ? 3.713 -12.353 -9.394 1.00 89.31 133 HIS A CA 1
ATOM 1003 C C . HIS A 1 133 ? 4.988 -13.199 -9.278 1.00 89.31 133 HIS A C 1
ATOM 1005 O O . HIS A 1 133 ? 4.916 -14.391 -8.998 1.00 89.31 133 HIS A O 1
ATOM 1011 N N . MET A 1 134 ? 6.158 -12.580 -9.454 1.00 90.38 134 MET A N 1
ATOM 1012 C CA . MET A 1 134 ? 7.441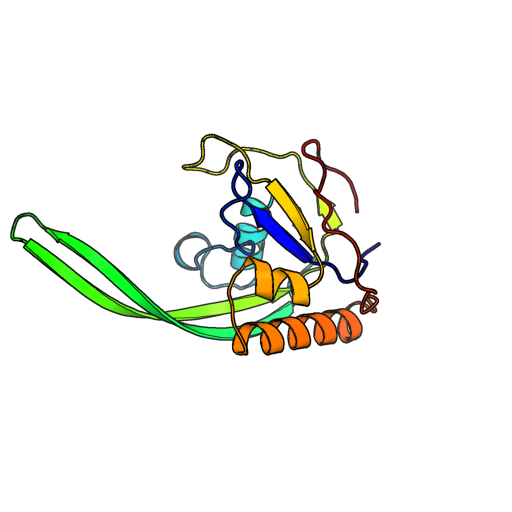 -13.287 -9.496 1.00 90.38 134 MET A CA 1
ATOM 1013 C C . MET A 1 134 ? 7.867 -13.857 -8.140 1.00 90.38 134 MET A C 1
ATOM 1015 O O . MET A 1 134 ? 8.511 -14.900 -8.101 1.00 90.38 134 MET A O 1
ATOM 1019 N N . LEU A 1 135 ? 7.547 -13.171 -7.040 1.00 89.81 135 LEU A N 1
ATOM 1020 C CA . LEU A 1 135 ? 8.024 -13.536 -5.703 1.00 89.81 135 LEU A CA 1
ATOM 1021 C C . LEU A 1 135 ? 7.027 -14.395 -4.930 1.00 89.81 135 LEU A C 1
ATOM 1023 O O . LEU A 1 135 ? 7.439 -15.270 -4.175 1.00 89.81 135 LEU A O 1
ATOM 1027 N N . TRP A 1 136 ? 5.729 -14.151 -5.115 1.00 90.19 136 TRP A N 1
ATOM 1028 C CA . TRP A 1 136 ? 4.678 -14.763 -4.296 1.00 90.19 136 TRP A CA 1
ATOM 1029 C C . TRP A 1 136 ? 3.619 -15.501 -5.123 1.00 90.19 136 TRP A C 1
ATOM 1031 O O . TRP A 1 136 ? 2.593 -15.898 -4.576 1.00 90.19 136 TRP A O 1
ATOM 1041 N N . ALA A 1 137 ? 3.835 -15.672 -6.435 1.00 89.94 137 ALA A N 1
ATOM 1042 C CA . ALA A 1 137 ? 2.887 -16.300 -7.362 1.00 89.94 137 ALA A CA 1
ATOM 1043 C C . ALA A 1 137 ? 1.473 -15.685 -7.309 1.00 89.94 137 ALA A C 1
ATOM 1045 O O . ALA A 1 137 ? 0.481 -16.337 -7.641 1.00 89.94 137 ALA A O 1
ATOM 1046 N N . VAL A 1 138 ? 1.372 -14.417 -6.896 1.00 86.50 138 VAL A N 1
ATOM 1047 C CA . VAL A 1 138 ? 0.087 -13.734 -6.757 1.00 86.50 138 VAL A CA 1
ATOM 1048 C C . VAL A 1 138 ? -0.483 -13.476 -8.152 1.00 86.50 138 VAL A C 1
ATOM 1050 O O . VAL A 1 138 ? 0.249 -13.011 -9.038 1.00 86.50 138 VAL A O 1
ATOM 1053 N N . PRO A 1 139 ? -1.778 -13.755 -8.382 1.00 79.00 139 PRO A N 1
ATOM 1054 C CA . PRO A 1 139 ? -2.411 -13.426 -9.644 1.00 79.00 139 PRO A CA 1
ATOM 1055 C C . PRO A 1 139 ? -2.316 -11.925 -9.911 1.00 79.00 139 PRO A C 1
ATOM 1057 O O . PRO A 1 139 ? -2.595 -11.099 -9.040 1.00 79.00 139 PRO A O 1
ATOM 1060 N N . THR A 1 140 ? -1.989 -11.554 -11.144 1.00 69.38 140 THR A N 1
ATOM 1061 C CA . THR A 1 140 ? -2.208 -10.196 -11.640 1.00 69.38 140 THR A CA 1
ATOM 1062 C C . THR A 1 140 ? -3.713 -10.028 -11.860 1.00 69.38 140 THR A C 1
ATOM 1064 O O . THR A 1 140 ? -4.231 -10.204 -12.959 1.00 69.38 140 THR A O 1
ATOM 1067 N N . GLY A 1 141 ? -4.436 -9.824 -10.754 1.00 59.91 141 GLY A N 1
ATOM 1068 C CA . GLY A 1 141 ? -5.891 -9.902 -10.682 1.00 59.91 141 GLY A CA 1
ATOM 1069 C C . GLY A 1 141 ? -6.614 -9.060 -11.735 1.00 59.91 141 GLY A C 1
ATOM 1070 O O . GLY A 1 141 ? -6.154 -7.996 -12.155 1.00 59.91 141 GLY A O 1
ATOM 1071 N N . SER A 1 142 ? -7.788 -9.545 -12.141 1.00 58.88 142 SER A N 1
ATOM 1072 C CA . SER A 1 142 ? -8.718 -8.801 -12.994 1.00 58.88 142 SER A CA 1
ATOM 1073 C C . SER A 1 142 ? -9.209 -7.531 -12.284 1.00 58.88 142 SER A C 1
ATOM 1075 O O . SER A 1 142 ? -9.249 -7.503 -11.050 1.00 58.88 142 SER A O 1
ATOM 1077 N N . PRO A 1 143 ? -9.597 -6.472 -13.021 1.00 62.97 143 PRO A N 1
ATOM 1078 C CA . PRO A 1 143 ? -10.170 -5.282 -12.412 1.00 62.97 143 PRO A CA 1
ATOM 1079 C C . PRO A 1 143 ? -11.380 -5.671 -11.556 1.00 62.97 143 PRO A C 1
ATOM 1081 O O . PRO A 1 143 ? -12.397 -6.125 -12.070 1.00 62.97 143 PRO A O 1
ATOM 1084 N N . SER A 1 144 ? -11.239 -5.506 -10.245 1.00 69.56 144 SER A N 1
ATOM 1085 C CA . SER A 1 144 ? -12.285 -5.765 -9.260 1.00 69.56 144 SER A CA 1
ATOM 1086 C C . SER A 1 144 ? -12.721 -4.454 -8.608 1.00 69.56 144 SER A C 1
ATOM 1088 O O . SER A 1 144 ? -12.032 -3.429 -8.716 1.00 69.56 144 SER A O 1
ATOM 1090 N N . ALA A 1 145 ? -13.880 -4.478 -7.953 1.00 79.19 145 ALA A N 1
ATOM 1091 C CA . ALA A 1 145 ? -14.375 -3.350 -7.181 1.00 79.19 145 ALA A CA 1
ATOM 1092 C C . ALA A 1 145 ? -13.379 -2.951 -6.074 1.00 79.19 145 ALA A C 1
ATOM 1094 O O . ALA A 1 145 ? -12.543 -3.746 -5.624 1.00 79.19 145 ALA A O 1
ATOM 1095 N N . ILE A 1 146 ? -13.454 -1.679 -5.672 1.00 89.19 146 ILE A N 1
ATOM 1096 C CA . ILE A 1 146 ? -12.821 -1.224 -4.434 1.00 89.19 146 ILE A CA 1
ATOM 1097 C C . ILE A 1 146 ? -13.641 -1.820 -3.293 1.00 89.19 146 ILE A C 1
ATOM 1099 O O . ILE A 1 146 ? -14.831 -1.526 -3.202 1.00 89.19 146 ILE A O 1
ATOM 1103 N N . ASP A 1 147 ? -12.989 -2.594 -2.430 1.00 91.62 147 ASP A N 1
ATOM 1104 C CA . ASP A 1 147 ? -13.600 -3.099 -1.201 1.00 91.62 147 ASP A CA 1
ATOM 1105 C C . ASP A 1 147 ? -12.955 -2.416 0.002 1.00 91.62 147 ASP A C 1
ATOM 1107 O O . ASP A 1 147 ? -11.772 -2.075 -0.028 1.00 91.62 147 ASP A O 1
ATOM 1111 N N . GLU A 1 148 ? -13.706 -2.266 1.084 1.00 93.69 148 GLU A N 1
ATOM 1112 C CA . GLU A 1 148 ? -13.165 -1.845 2.373 1.00 93.69 148 GLU A CA 1
ATOM 1113 C C . GLU A 1 148 ? -12.863 -3.076 3.236 1.00 93.69 148 GLU A C 1
ATOM 1115 O O . GLU A 1 148 ? -13.660 -4.013 3.304 1.00 93.69 148 GLU A O 1
ATOM 1120 N N . LEU A 1 149 ? -11.685 -3.098 3.861 1.00 92.38 149 LEU A N 1
ATOM 1121 C CA . LEU A 1 149 ? -11.313 -4.127 4.826 1.00 92.38 149 LEU A CA 1
ATOM 1122 C C . LEU A 1 149 ? -12.082 -3.912 6.138 1.00 92.38 149 LEU A C 1
ATOM 1124 O O . LEU A 1 149 ? -12.285 -2.763 6.537 1.00 92.38 149 LEU A O 1
ATOM 1128 N N . PRO A 1 150 ? -12.471 -4.989 6.841 1.00 90.00 150 PRO A N 1
ATOM 1129 C CA . PRO A 1 150 ? -13.288 -4.884 8.044 1.00 90.00 150 PRO A CA 1
ATOM 1130 C C . PRO A 1 150 ? -12.589 -4.089 9.155 1.00 90.00 150 PRO A C 1
ATOM 1132 O O . PRO A 1 150 ? -11.373 -4.197 9.366 1.00 90.00 150 PRO A O 1
ATOM 1135 N N . SER A 1 151 ? -13.381 -3.307 9.894 1.00 88.88 151 SER A N 1
ATOM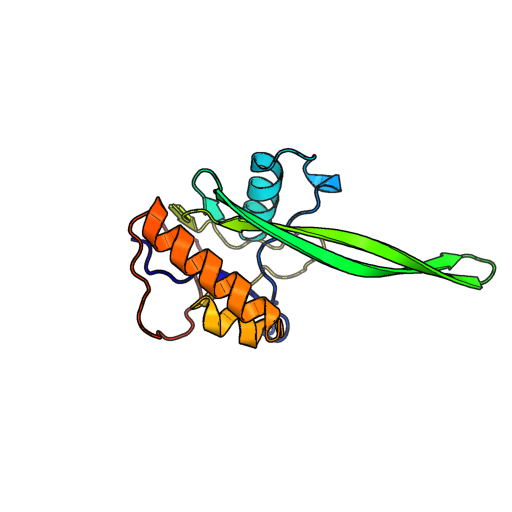 1136 C CA . SER A 1 151 ? -12.914 -2.538 11.051 1.00 88.88 151 SER A CA 1
ATOM 1137 C C . SER A 1 151 ? -12.521 -3.439 12.213 1.00 88.88 151 SER A C 1
ATOM 1139 O O . SER A 1 151 ? -11.518 -3.173 12.855 1.00 88.88 151 SER A O 1
ATOM 1141 N N . GLU A 1 152 ? -13.244 -4.532 12.448 1.00 88.25 152 GLU A N 1
ATOM 1142 C CA . GLU A 1 152 ? -12.977 -5.463 13.557 1.00 88.25 152 GLU A CA 1
ATOM 1143 C C . GLU A 1 152 ? -11.727 -6.335 13.341 1.00 88.25 152 GLU A C 1
ATOM 1145 O O . GLU A 1 152 ? -11.285 -7.030 14.250 1.00 88.25 152 GLU A O 1
ATOM 1150 N N . GLY A 1 153 ? -11.134 -6.286 12.145 1.00 81.25 153 GLY A N 1
ATOM 1151 C CA . GLY A 1 153 ? -10.044 -7.168 11.743 1.00 81.25 153 GLY A CA 1
ATOM 1152 C C . GLY A 1 153 ? -10.530 -8.493 11.149 1.00 81.25 153 GLY A C 1
ATOM 1153 O O . GLY A 1 153 ? -11.703 -8.858 11.226 1.00 81.25 153 GLY A O 1
ATOM 1154 N N . SER A 1 154 ? -9.618 -9.189 10.478 1.00 82.00 154 SER A N 1
ATOM 1155 C CA . SER A 1 154 ? -9.860 -10.485 9.843 1.00 82.00 154 SER A CA 1
ATOM 1156 C C . SER A 1 154 ? -8.546 -11.118 9.401 1.00 82.00 154 SER A C 1
ATOM 1158 O O . SER A 1 154 ? -7.683 -10.425 8.857 1.00 82.00 154 SER A O 1
ATOM 1160 N N . SER A 1 155 ? -8.446 -12.440 9.499 1.00 76.19 155 SER A N 1
ATOM 1161 C CA . SER A 1 155 ? -7.401 -13.190 8.795 1.00 76.19 155 SER A CA 1
ATOM 1162 C C . SER A 1 155 ? -7.639 -13.160 7.277 1.00 76.19 155 SER A C 1
ATOM 1164 O O . SER A 1 155 ? -8.792 -13.136 6.837 1.00 76.19 155 SER A O 1
ATOM 1166 N N . VAL A 1 156 ? -6.557 -13.116 6.486 1.00 64.88 156 VAL A N 1
ATOM 1167 C CA . VAL A 1 156 ? -6.574 -12.924 5.014 1.00 64.88 156 VAL A CA 1
ATOM 1168 C C . VAL A 1 156 ? -6.314 -14.220 4.245 1.00 64.88 156 VAL A C 1
ATOM 1170 O O . VAL A 1 156 ? -5.529 -15.058 4.725 1.00 64.88 156 VAL A O 1
#

Foldseek 3Di:
DFAQWDKWWADPVRLDIDQQFDDCVVQPDDPQSRVVNSCVLQQFDWDRKDWLDKDKDWDWDWDDDPVGIDIDIDIDIDTDIDTDTFKHAAFDADPPGPGGIWIKTAHQVVSCVNNVVPPVSVVSSVSSSVCCCVPPVHDSHDGDDIDTADNRMDGD

Radius of gyration: 16.59 Å; chains: 1; bounding box: 32×54×32 Å

Organism: Streptomyces malaysiensis (NCBI:txid92644)

Sequence (156 aa):
MPDGRIVVLADATGTQFWLPRSSVQDTGSDPASVNRGASQQAQLDTETPHYLGYATYIQEETNHHETGINVVYRTCAAVSLAAIVTNVQPSTPSPGHRQAFRRLRVTPHRAVALLGLGPAGHDRARRALIAAHMLWAVPTGSPSAIDELPSEGSSV

Secondary structure (DSSP, 8-state):
---S-EEEEE-TTS--EE-----HHHH-SSHHHHHHHHHHHHTEEE-PPEEEEEEEEEEEEEEEETTEEEEEEEEEEEEEEE--EEEE----PPTT-SSPPEEEEE-HHHHHHHTT-HHHHHHHHHHHHHHHHHHH----------EEPPTT-EE-